Protein AF-A0A0F9VSQ7-F1 (afdb_monomer_lite)

pLDDT: mean 87.72, std 18.22, range [29.62, 98.69]

Secondary structure (DSSP, 8-state):
------------S-HHHHHTT---S-----PPPS-SS-TTTT-HHHHHHHHHTT----HHHHHHHHHHTSHHHHHHHHHHHHS------B-TTS-B-TT-

Radius of gyration: 23.51 Å; chains: 1; bounding box: 54×52×50 Å

Organism: NCBI:txid412755

Sequence (100 aa):
MLAISTVIIMTQPYPLADKLLASTHRVENQPPPLENYNSYTADRVLQEGVKREGITDDTSLKTFGFWAGSAKAIALGFDANRYPPQLVTHDQQGHRIDLR

InterPro domains:
  IPR041504 Adaptive response protein AidB, N-terminal [PF18158] (29-98)

Foldseek 3Di:
DDDPPDQPQPDPPCVVCVVVVNDDDDDGDDDDDQAQDQQQVVDPVNVVVCVVVPDPDCPVSRVVSRVCRHPVVVVVVVVCVVDDDDDDQADPVRDGPPPD

Structure (mmCIF, N/CA/C/O backbone):
data_AF-A0A0F9VSQ7-F1
#
_entry.id   AF-A0A0F9VSQ7-F1
#
loop_
_atom_site.group_PDB
_atom_site.id
_atom_site.type_symbol
_atom_site.label_atom_id
_atom_site.label_alt_id
_atom_site.label_comp_id
_atom_site.label_asym_id
_atom_site.label_entity_id
_atom_site.label_seq_id
_atom_site.pdbx_PDB_ins_code
_atom_site.Cartn_x
_atom_site.Cartn_y
_atom_site.Cartn_z
_atom_site.occupancy
_atom_site.B_iso_or_equiv
_atom_site.auth_seq_id
_atom_site.auth_comp_id
_atom_site.auth_asym_id
_atom_site.auth_atom_id
_atom_site.pdbx_PDB_model_num
ATOM 1 N N . MET A 1 1 ? 19.636 24.062 20.888 1.00 33.50 1 MET A N 1
ATOM 2 C CA . MET A 1 1 ? 19.941 24.252 19.454 1.00 33.50 1 MET A CA 1
ATOM 3 C C . MET A 1 1 ? 20.416 22.901 18.930 1.00 33.50 1 MET A C 1
ATOM 5 O O . MET A 1 1 ? 21.597 22.602 19.001 1.00 33.50 1 MET A O 1
ATOM 9 N N . LEU A 1 2 ? 19.471 22.007 18.621 1.00 29.62 2 LEU A N 1
ATOM 10 C CA . LEU A 1 2 ? 19.755 20.606 18.290 1.00 29.62 2 LEU A CA 1
ATOM 11 C C . LEU A 1 2 ? 19.971 20.473 16.780 1.00 29.62 2 LEU A C 1
ATOM 13 O O . LEU A 1 2 ? 19.236 21.059 15.991 1.00 29.62 2 LEU A O 1
ATOM 17 N N . ALA A 1 3 ? 21.034 19.756 16.426 1.00 33.22 3 ALA A N 1
ATOM 18 C CA . ALA A 1 3 ? 21.579 19.621 15.087 1.00 33.22 3 ALA A CA 1
ATOM 19 C C . ALA A 1 3 ? 20.552 19.075 14.084 1.00 33.22 3 ALA A C 1
ATOM 21 O O . ALA A 1 3 ? 20.037 17.971 14.235 1.00 33.22 3 ALA A O 1
ATOM 22 N N . ILE A 1 4 ? 20.326 19.834 13.014 1.00 37.47 4 ILE A N 1
ATOM 23 C CA . ILE A 1 4 ? 19.516 19.457 11.851 1.00 37.47 4 ILE A CA 1
ATOM 24 C C . ILE A 1 4 ? 20.379 18.602 10.897 1.00 37.47 4 ILE A C 1
ATOM 26 O O . ILE A 1 4 ? 20.512 18.905 9.718 1.00 37.47 4 ILE A O 1
ATOM 30 N N . SER A 1 5 ? 21.039 17.561 11.417 1.00 37.16 5 SER A N 1
ATOM 31 C CA . SER A 1 5 ? 21.907 16.665 10.635 1.00 37.16 5 SER A CA 1
ATOM 32 C C . SER A 1 5 ? 21.245 15.311 10.437 1.00 37.16 5 SER A C 1
ATOM 34 O O . SER A 1 5 ? 21.684 14.297 10.971 1.00 37.16 5 SER A O 1
ATOM 36 N N . THR A 1 6 ? 20.171 15.274 9.656 1.00 42.69 6 THR A N 1
ATOM 37 C CA . THR A 1 6 ? 19.759 14.043 8.970 1.00 42.69 6 THR A CA 1
ATOM 38 C C . THR A 1 6 ? 19.106 14.415 7.644 1.00 42.69 6 THR A C 1
ATOM 40 O O . THR A 1 6 ? 17.938 14.141 7.395 1.00 42.69 6 THR A O 1
ATOM 43 N N . VAL A 1 7 ? 19.873 15.058 6.760 1.00 46.50 7 VAL A N 1
ATOM 44 C CA . VAL A 1 7 ? 19.641 14.842 5.330 1.00 46.50 7 VAL A CA 1
ATOM 45 C C . VAL A 1 7 ? 20.063 13.397 5.108 1.00 46.50 7 VAL A C 1
ATOM 47 O O . VAL A 1 7 ? 21.250 13.083 5.164 1.00 46.50 7 VAL A O 1
ATOM 50 N N . ILE A 1 8 ? 19.090 12.497 4.986 1.00 47.16 8 ILE A N 1
ATOM 51 C CA . ILE A 1 8 ? 19.323 11.121 4.557 1.00 47.16 8 ILE A CA 1
ATOM 52 C C . ILE A 1 8 ? 19.962 11.234 3.171 1.00 47.16 8 ILE A C 1
ATOM 54 O O . ILE A 1 8 ? 19.281 11.464 2.176 1.00 47.16 8 ILE A O 1
ATOM 58 N N . ILE A 1 9 ? 21.291 11.158 3.115 1.00 46.34 9 ILE A N 1
ATOM 59 C CA . ILE A 1 9 ? 22.037 11.007 1.872 1.00 46.34 9 ILE A CA 1
ATOM 60 C C . ILE A 1 9 ? 21.695 9.595 1.392 1.00 46.34 9 ILE A C 1
ATOM 62 O O . ILE A 1 9 ? 22.377 8.634 1.739 1.00 46.34 9 ILE A O 1
ATOM 66 N N . MET A 1 10 ? 20.590 9.446 0.653 1.00 45.75 10 MET A N 1
ATOM 67 C CA . MET A 1 10 ? 20.383 8.268 -0.181 1.00 45.75 10 MET A CA 1
ATOM 68 C C . MET A 1 10 ? 21.587 8.215 -1.120 1.00 45.75 10 MET A C 1
ATOM 70 O O . MET A 1 10 ? 21.794 9.090 -1.958 1.00 45.75 10 MET A O 1
ATOM 74 N N . THR A 1 11 ? 22.448 7.238 -0.869 1.00 50.69 11 THR A N 1
ATOM 75 C CA . THR A 1 11 ? 23.682 6.957 -1.597 1.00 50.69 11 THR A CA 1
ATOM 76 C C . THR A 1 11 ? 23.454 7.052 -3.100 1.00 50.69 11 THR A C 1
ATOM 78 O O . THR A 1 11 ? 22.535 6.417 -3.615 1.00 50.69 11 THR A O 1
ATOM 81 N N . GLN A 1 12 ? 24.284 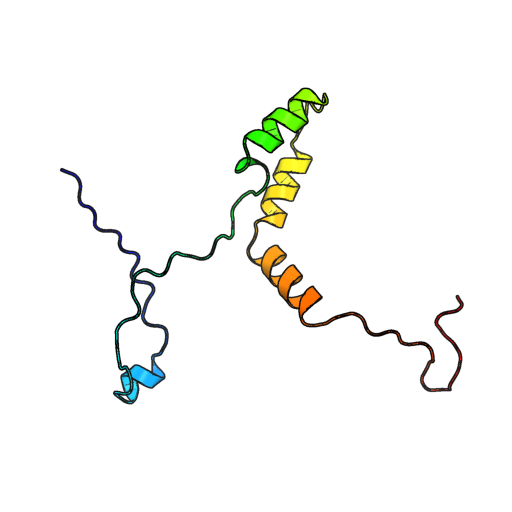7.846 -3.786 1.00 57.00 12 GLN A N 1
ATOM 82 C CA . GLN A 1 12 ? 24.295 7.988 -5.246 1.00 57.00 12 GLN A CA 1
ATOM 83 C C . GLN A 1 12 ? 24.245 6.586 -5.895 1.00 57.00 12 GLN A C 1
ATOM 85 O O . GLN A 1 12 ? 25.196 5.821 -5.731 1.00 57.00 12 GLN A O 1
ATOM 90 N N . PRO A 1 13 ? 23.154 6.194 -6.582 1.00 64.44 13 PRO A N 1
ATOM 91 C CA . PRO A 1 13 ? 22.915 4.792 -6.931 1.00 64.44 13 PRO A CA 1
ATOM 92 C C . PRO A 1 13 ? 23.561 4.385 -8.263 1.00 64.44 13 PRO A C 1
ATOM 94 O O . PRO A 1 13 ? 23.240 3.331 -8.809 1.00 64.44 13 PRO A O 1
ATOM 97 N N . TYR A 1 14 ? 24.466 5.202 -8.810 1.00 73.25 14 TYR A N 1
ATOM 98 C CA . TYR A 1 14 ? 24.998 5.027 -10.162 1.00 73.25 14 TYR A CA 1
ATOM 99 C C . TYR A 1 14 ? 26.518 4.791 -10.156 1.00 73.25 14 TYR A C 1
ATOM 101 O O . TYR A 1 14 ? 27.267 5.581 -10.733 1.00 73.25 14 TYR A O 1
ATOM 109 N N . PRO A 1 15 ? 27.001 3.671 -9.580 1.00 76.12 15 PRO A N 1
ATOM 110 C CA . PRO A 1 15 ? 28.435 3.388 -9.466 1.00 76.12 15 PRO A CA 1
ATOM 111 C C . PRO A 1 15 ? 29.132 3.302 -10.831 1.00 76.12 15 PRO A C 1
ATOM 113 O O . PRO A 1 15 ? 30.325 3.579 -10.947 1.00 76.12 15 PRO A O 1
ATOM 116 N N . LEU A 1 16 ? 28.391 2.941 -11.885 1.00 83.44 16 LEU A N 1
ATOM 117 C CA . LEU A 1 16 ? 28.909 2.932 -13.250 1.00 83.44 16 LEU A CA 1
ATOM 118 C C . LEU A 1 16 ? 29.131 4.350 -13.796 1.00 83.44 16 LEU A C 1
ATOM 120 O O . LEU A 1 16 ? 30.141 4.587 -14.451 1.00 83.44 16 LEU A O 1
ATOM 124 N N . ALA A 1 17 ? 28.222 5.287 -13.514 1.00 84.44 17 ALA A N 1
ATOM 125 C CA . ALA A 1 17 ? 28.361 6.673 -13.953 1.00 84.44 17 ALA A CA 1
ATOM 126 C C . ALA A 1 17 ? 29.548 7.350 -13.256 1.00 84.44 17 ALA A C 1
ATOM 128 O O . ALA A 1 17 ? 30.334 8.026 -13.914 1.00 84.44 17 ALA A O 1
ATOM 129 N N . ASP A 1 18 ? 29.737 7.090 -11.961 1.00 83.94 18 ASP A N 1
ATOM 130 C CA . ASP A 1 18 ? 30.877 7.610 -11.202 1.00 83.94 18 ASP A CA 1
ATOM 131 C C . ASP A 1 18 ? 32.207 7.039 -11.712 1.00 83.94 18 ASP A C 1
ATOM 133 O O . ASP A 1 18 ? 33.161 7.784 -11.938 1.00 83.94 18 ASP A O 1
ATOM 137 N N . LYS A 1 19 ? 32.261 5.725 -11.985 1.00 88.25 19 LYS A N 1
ATOM 138 C CA . LYS A 1 19 ? 33.453 5.070 -12.553 1.00 88.25 19 LYS A CA 1
ATOM 139 C C . LYS A 1 19 ? 33.850 5.644 -13.916 1.00 88.25 19 LYS A C 1
ATOM 141 O O . LYS A 1 19 ? 35.033 5.674 -14.242 1.00 88.25 19 LYS A O 1
ATOM 146 N N . LEU A 1 20 ? 32.872 6.065 -14.713 1.00 93.75 20 LEU A N 1
ATOM 147 C CA . LEU A 1 20 ? 33.081 6.613 -16.053 1.00 93.75 20 LEU A CA 1
ATOM 148 C C . LEU A 1 20 ? 33.194 8.146 -16.073 1.00 93.75 20 LEU A C 1
ATOM 150 O O . LEU A 1 20 ? 33.257 8.716 -17.158 1.00 93.75 20 LEU A O 1
ATOM 154 N N . LEU A 1 21 ? 33.210 8.812 -14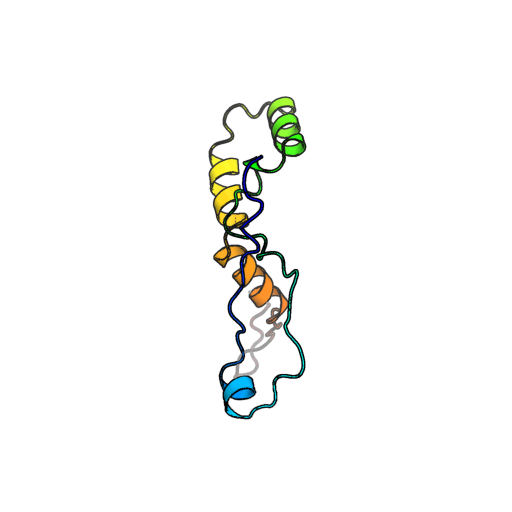.908 1.00 88.62 21 LEU A N 1
ATOM 155 C CA . LEU A 1 21 ? 33.179 10.279 -14.789 1.00 88.62 21 LEU A CA 1
ATOM 156 C C . LEU A 1 21 ? 31.993 10.922 -15.540 1.00 88.62 21 LEU A C 1
ATOM 158 O O . LEU A 1 21 ? 32.077 12.051 -16.014 1.00 88.62 21 LEU A O 1
ATOM 162 N N . ALA A 1 22 ? 30.882 10.192 -15.649 1.00 90.81 22 ALA A N 1
ATOM 163 C CA . ALA A 1 22 ? 29.673 10.593 -16.366 1.00 90.81 22 ALA A CA 1
ATOM 164 C C . ALA A 1 22 ? 28.590 11.194 -15.447 1.00 90.81 22 ALA A C 1
ATOM 166 O O . ALA A 1 22 ? 27.500 11.529 -15.909 1.00 90.81 22 ALA A O 1
ATOM 167 N N . SER A 1 23 ? 28.862 11.322 -14.145 1.00 89.75 23 SER A N 1
ATOM 168 C CA . SER A 1 23 ? 27.955 11.968 -13.192 1.00 89.75 23 SER A CA 1
ATOM 169 C C . SER A 1 23 ? 27.928 13.485 -13.420 1.00 89.75 23 SER A C 1
ATOM 171 O O . SER A 1 23 ? 28.961 14.146 -13.336 1.00 89.75 23 SER A O 1
ATOM 173 N N . THR A 1 24 ? 26.757 14.045 -13.744 1.00 88.62 24 THR A N 1
ATOM 174 C CA . THR A 1 24 ? 26.615 15.468 -14.121 1.00 88.62 24 THR A CA 1
ATOM 175 C C . THR A 1 24 ? 26.201 16.373 -12.966 1.00 88.62 24 THR A C 1
ATOM 177 O O . THR A 1 24 ? 26.479 17.569 -12.989 1.00 88.62 24 THR A O 1
ATOM 180 N N . HIS A 1 25 ? 25.519 15.826 -11.964 1.00 87.00 25 HIS A N 1
ATOM 181 C CA . HIS A 1 25 ? 25.037 16.555 -10.796 1.00 87.00 25 HIS A CA 1
ATOM 182 C C . HIS A 1 25 ? 24.761 15.580 -9.652 1.00 87.00 25 HIS A C 1
ATOM 184 O O . HIS A 1 25 ? 24.632 14.374 -9.857 1.00 87.00 25 HIS A O 1
ATOM 190 N N . ARG A 1 26 ? 24.627 16.115 -8.438 1.00 84.00 26 ARG A N 1
ATOM 191 C CA . ARG A 1 26 ? 24.131 15.350 -7.295 1.00 84.00 26 ARG A CA 1
ATOM 192 C C . ARG A 1 26 ? 22.615 15.431 -7.256 1.00 84.00 26 ARG A C 1
ATOM 194 O O . ARG A 1 26 ? 22.052 16.522 -7.272 1.00 84.00 26 ARG A O 1
ATOM 201 N N . VAL A 1 27 ? 21.963 14.278 -7.180 1.00 85.50 27 VAL A N 1
ATOM 202 C CA . VAL A 1 27 ? 20.532 14.211 -6.870 1.00 85.50 27 VAL A CA 1
ATOM 203 C C . VAL A 1 27 ? 20.348 14.411 -5.367 1.00 85.50 27 VAL A C 1
ATOM 205 O O . VAL A 1 27 ? 20.853 13.625 -4.566 1.00 85.50 27 VAL A O 1
ATOM 208 N N . GLU A 1 28 ? 19.631 15.465 -4.995 1.00 87.88 28 GLU A N 1
ATOM 209 C CA . GLU A 1 28 ? 19.363 15.859 -3.610 1.00 87.88 28 GLU A CA 1
ATOM 210 C C . GLU A 1 28 ? 17.847 15.999 -3.384 1.00 87.88 28 GLU A C 1
ATOM 212 O O . GLU A 1 28 ? 17.057 15.943 -4.331 1.00 87.88 28 GLU A O 1
ATOM 217 N N . ASN A 1 29 ? 17.429 16.157 -2.123 1.00 90.88 29 ASN A N 1
ATOM 218 C CA . ASN A 1 29 ? 16.025 16.354 -1.737 1.00 90.88 29 ASN A CA 1
ATOM 219 C C . ASN A 1 29 ? 15.064 15.251 -2.241 1.00 90.88 29 ASN A C 1
ATOM 221 O O . ASN A 1 29 ? 13.949 15.532 -2.677 1.00 90.88 29 ASN A O 1
ATOM 225 N N . GLN A 1 30 ? 15.503 13.990 -2.204 1.00 89.38 30 GLN A N 1
ATOM 226 C CA . GLN A 1 30 ? 14.644 12.845 -2.509 1.00 89.38 30 GLN A CA 1
ATOM 227 C C . GLN A 1 30 ? 14.002 12.333 -1.217 1.00 89.38 30 GLN A C 1
ATOM 229 O O . GLN A 1 30 ? 14.726 11.832 -0.351 1.00 89.38 30 GLN A O 1
ATOM 234 N N . PRO A 1 31 ? 12.675 12.461 -1.042 1.00 92.19 31 PRO A N 1
ATOM 235 C CA . PRO A 1 31 ? 12.008 11.831 0.083 1.00 92.19 31 PRO A CA 1
ATOM 236 C C . PRO A 1 31 ? 12.073 10.303 -0.063 1.00 92.19 31 PRO A C 1
ATOM 238 O O . PRO A 1 31 ? 12.058 9.789 -1.187 1.00 92.19 31 PRO A O 1
ATOM 241 N N . PRO A 1 32 ? 12.124 9.561 1.054 1.00 90.94 32 PRO A N 1
ATOM 242 C CA . PRO A 1 32 ? 12.014 8.115 0.995 1.00 90.94 32 PRO A CA 1
ATOM 243 C C . PRO A 1 32 ? 10.631 7.706 0.455 1.00 90.94 32 PRO A C 1
ATOM 245 O O . PRO A 1 32 ? 9.659 8.454 0.619 1.00 90.94 32 PRO A O 1
ATOM 248 N N . PRO A 1 33 ? 10.512 6.516 -0.156 1.00 91.75 33 PRO A N 1
ATOM 249 C CA . PRO A 1 33 ? 9.220 5.970 -0.550 1.00 91.75 33 PRO A CA 1
ATOM 250 C C . PRO A 1 33 ? 8.263 5.855 0.645 1.00 91.75 33 PRO A C 1
ATOM 252 O O . PRO A 1 33 ? 8.674 5.526 1.759 1.00 91.75 33 PRO A O 1
ATOM 255 N N . LEU A 1 34 ? 6.973 6.105 0.408 1.00 96.31 34 LEU A N 1
ATOM 256 C CA . LEU A 1 34 ? 5.928 5.916 1.414 1.00 96.31 34 LEU A CA 1
ATOM 257 C C . LEU A 1 34 ? 5.504 4.442 1.447 1.00 96.31 34 LEU A C 1
ATOM 259 O O . LEU A 1 34 ? 4.569 4.031 0.765 1.00 96.31 34 LEU A O 1
ATOM 263 N N . GLU A 1 35 ? 6.213 3.650 2.240 1.00 97.69 35 GLU A N 1
ATOM 264 C CA . GLU A 1 35 ? 5.989 2.213 2.394 1.00 97.69 35 GLU A CA 1
ATOM 265 C C . GLU A 1 35 ? 6.310 1.748 3.819 1.00 97.69 35 GLU A C 1
ATOM 267 O O . GLU A 1 35 ? 6.913 2.470 4.612 1.00 97.69 35 GLU A O 1
ATOM 272 N N . ASN A 1 36 ? 5.905 0.520 4.144 1.00 97.62 36 ASN A N 1
ATOM 273 C CA . ASN A 1 36 ? 6.106 -0.120 5.447 1.00 97.62 36 ASN A CA 1
ATOM 274 C C . ASN A 1 36 ? 5.473 0.664 6.610 1.00 97.62 36 ASN A C 1
ATOM 276 O O . ASN A 1 36 ? 5.991 0.694 7.726 1.00 97.62 36 ASN A O 1
ATOM 280 N N . TYR A 1 37 ? 4.316 1.267 6.338 1.00 98.00 37 TYR A N 1
ATOM 281 C CA . TYR A 1 37 ? 3.466 1.930 7.321 1.00 98.00 37 TYR A CA 1
ATOM 282 C C . TYR A 1 37 ? 2.110 1.224 7.407 1.00 98.00 37 TYR A C 1
ATOM 284 O O . TYR A 1 37 ? 1.763 0.406 6.558 1.00 98.00 37 TYR A O 1
ATOM 292 N N . ASN A 1 38 ? 1.326 1.528 8.438 1.00 98.62 38 ASN A N 1
ATOM 293 C CA . ASN A 1 38 ? -0.035 1.018 8.548 1.00 98.62 38 ASN A CA 1
ATOM 294 C C . ASN A 1 38 ? -1.019 2.060 8.007 1.00 98.62 38 ASN A C 1
ATOM 296 O O . ASN A 1 38 ? -1.224 3.107 8.627 1.00 98.62 38 ASN A O 1
ATOM 300 N N . SER A 1 39 ? -1.619 1.767 6.852 1.00 98.12 39 SER A N 1
ATOM 301 C CA . SER A 1 39 ? -2.512 2.694 6.149 1.00 98.12 39 SER A CA 1
ATOM 302 C C . SER A 1 39 ? -3.799 2.999 6.913 1.00 98.12 39 SER A C 1
ATOM 304 O O . SER A 1 39 ? -4.338 4.091 6.767 1.00 98.12 39 SER A O 1
ATOM 306 N N . TYR A 1 40 ? -4.253 2.087 7.776 1.00 98.56 40 TYR A N 1
ATOM 307 C CA . TYR A 1 40 ? -5.421 2.304 8.623 1.00 98.56 40 TYR A CA 1
ATOM 308 C C . TYR A 1 40 ? -5.090 3.207 9.817 1.00 98.56 40 TYR A C 1
ATOM 310 O O . TYR A 1 40 ? -5.758 4.214 10.041 1.00 98.56 40 TYR A O 1
ATOM 318 N N . THR A 1 41 ? -4.029 2.905 10.573 1.00 98.19 41 THR A N 1
ATOM 319 C CA . THR A 1 41 ? -3.708 3.690 11.782 1.00 98.19 41 THR A CA 1
ATOM 320 C C . THR A 1 41 ? -3.144 5.076 11.472 1.00 98.19 41 THR A C 1
ATOM 322 O O . THR A 1 41 ? -3.170 5.948 12.339 1.00 98.19 41 THR A O 1
ATOM 325 N N . ALA A 1 42 ? -2.624 5.285 10.259 1.00 98.25 42 ALA A N 1
ATOM 326 C CA . ALA A 1 42 ? -2.175 6.592 9.783 1.00 98.25 42 ALA A CA 1
ATOM 327 C C . ALA A 1 42 ? -3.337 7.547 9.446 1.00 98.25 42 ALA A C 1
ATOM 329 O O . ALA A 1 42 ? -3.127 8.759 9.412 1.00 98.25 42 ALA A O 1
ATOM 330 N N . ASP A 1 43 ? -4.553 7.035 9.237 1.00 98.38 43 ASP A N 1
ATOM 331 C CA . ASP A 1 43 ? -5.727 7.847 8.922 1.00 98.38 43 ASP A CA 1
ATOM 332 C C . ASP A 1 43 ? -6.641 7.985 10.148 1.00 98.38 43 ASP A C 1
ATOM 334 O O . ASP A 1 43 ? -7.382 7.076 10.534 1.00 98.38 43 ASP A O 1
ATOM 338 N N . ARG A 1 44 ? -6.577 9.153 10.794 1.00 97.75 44 ARG A N 1
ATOM 339 C CA . ARG A 1 44 ? -7.417 9.467 11.958 1.00 97.75 44 ARG A CA 1
ATOM 340 C C . ARG A 1 44 ? -8.895 9.590 11.587 1.00 97.75 44 ARG A C 1
ATOM 342 O O . ARG A 1 44 ? -9.743 9.167 12.368 1.00 97.75 44 ARG A O 1
ATOM 349 N N . VAL A 1 45 ? -9.202 10.156 10.421 1.00 98.31 45 VAL A N 1
ATOM 350 C CA . VAL A 1 45 ? -10.587 10.392 9.987 1.00 98.31 45 VAL A CA 1
ATOM 351 C C . VAL A 1 45 ? -11.272 9.058 9.707 1.00 98.31 45 VAL A C 1
ATOM 353 O O . VAL A 1 45 ? -12.407 8.847 10.136 1.00 98.31 45 VAL A O 1
ATOM 356 N N . LEU A 1 46 ? -10.562 8.122 9.075 1.00 97.69 46 LEU A N 1
ATOM 357 C CA . LEU A 1 46 ? -11.039 6.757 8.874 1.00 97.69 46 LEU A CA 1
ATOM 358 C C . LEU A 1 46 ? -11.315 6.046 10.207 1.00 97.69 46 LEU A C 1
ATOM 360 O O . LEU A 1 46 ? -12.387 5.469 10.377 1.00 97.69 46 LEU A O 1
ATOM 364 N N . GLN A 1 47 ? -10.391 6.121 11.171 1.00 97.56 47 GLN A N 1
ATOM 365 C CA . GLN A 1 47 ? -10.567 5.510 12.498 1.00 97.56 47 GLN A CA 1
ATOM 366 C C . GLN A 1 47 ? -11.765 6.091 13.265 1.00 97.56 47 GLN A C 1
ATOM 368 O O . GLN A 1 47 ? -12.510 5.353 13.911 1.00 97.56 47 GLN A O 1
ATOM 373 N N . GLU A 1 48 ? -11.963 7.410 13.210 1.00 97.25 48 GLU A N 1
ATOM 374 C CA . GLU A 1 48 ? -13.127 8.075 13.807 1.00 97.25 48 GLU A CA 1
ATOM 375 C C . GLU A 1 48 ? -14.433 7.622 13.132 1.00 97.25 48 GLU A C 1
ATOM 377 O O . GLU A 1 48 ? -15.410 7.324 13.823 1.00 97.25 48 GLU A O 1
ATOM 382 N N . GLY A 1 49 ? -14.435 7.489 11.800 1.00 97.94 49 GLY A N 1
ATOM 383 C CA . GLY A 1 49 ? -15.563 6.958 11.034 1.00 97.94 49 GLY A CA 1
ATOM 384 C C . GLY A 1 49 ? -15.920 5.523 11.422 1.00 97.94 49 GLY A C 1
ATOM 385 O O . GLY A 1 49 ? -17.070 5.248 11.744 1.00 97.94 49 GLY A O 1
ATOM 386 N N . VAL A 1 50 ? -14.934 4.626 11.483 1.00 97.38 50 VAL A N 1
ATOM 387 C CA . VAL A 1 50 ? -15.121 3.217 11.880 1.00 97.38 50 VAL A CA 1
ATOM 388 C C . VAL A 1 50 ? -15.763 3.096 13.265 1.00 97.38 50 VAL A C 1
ATOM 390 O O . VAL A 1 50 ? -16.717 2.337 13.439 1.00 97.38 50 VAL A O 1
ATOM 393 N N . LYS A 1 51 ? -15.296 3.890 14.236 1.00 96.12 51 LYS A N 1
ATOM 394 C CA . LYS A 1 51 ? -15.879 3.922 15.587 1.00 96.12 51 LYS A CA 1
ATOM 395 C C . LYS A 1 51 ? -17.313 4.444 15.586 1.00 96.12 51 LYS A C 1
ATOM 397 O O . LYS A 1 51 ? -18.152 3.910 16.307 1.00 96.12 51 LYS A O 1
ATOM 402 N N . ARG A 1 52 ? -17.601 5.481 14.791 1.00 97.06 52 ARG A N 1
ATOM 403 C CA . ARG A 1 52 ? -18.948 6.061 14.676 1.00 97.06 52 ARG A CA 1
ATOM 404 C C . ARG A 1 52 ? -19.959 5.050 14.134 1.00 97.06 52 ARG A C 1
ATOM 406 O O . ARG A 1 52 ? -21.076 5.009 14.634 1.00 97.06 52 ARG A O 1
ATOM 413 N N . GLU A 1 53 ? -19.561 4.226 13.166 1.00 96.62 53 GLU A N 1
ATOM 414 C CA . GLU A 1 53 ? -20.422 3.188 12.577 1.00 96.62 53 GLU A CA 1
ATOM 415 C C . GLU A 1 53 ? -20.559 1.927 13.460 1.00 96.62 53 GLU A C 1
ATOM 417 O O . GLU A 1 53 ? -21.159 0.935 13.052 1.00 96.62 53 GLU A O 1
ATOM 422 N N . GLY A 1 54 ? -20.029 1.949 14.689 1.00 92.88 54 GLY A N 1
ATOM 423 C CA . GLY A 1 54 ? -20.273 0.912 15.694 1.00 92.88 54 GLY A CA 1
ATOM 424 C C . GLY A 1 54 ? -19.295 -0.262 15.678 1.00 92.88 54 GLY A C 1
ATOM 425 O O . GLY A 1 54 ? -19.518 -1.238 16.395 1.00 92.88 54 GLY A O 1
ATOM 426 N N . ILE A 1 55 ? -18.196 -0.186 14.919 1.00 91.88 55 ILE A N 1
ATOM 427 C CA . ILE A 1 55 ? -17.117 -1.175 15.023 1.00 91.88 55 ILE A CA 1
ATOM 428 C C . ILE A 1 55 ? -16.302 -0.881 16.286 1.00 91.88 55 ILE A C 1
ATOM 430 O O . ILE A 1 55 ? -15.666 0.166 16.413 1.00 91.88 55 ILE A O 1
ATOM 434 N N . THR A 1 56 ? -16.327 -1.821 17.230 1.00 86.50 56 THR A N 1
ATOM 435 C CA . THR A 1 56 ? -15.634 -1.715 18.524 1.00 86.50 56 THR A CA 1
ATOM 436 C C . THR A 1 56 ? -14.268 -2.398 18.533 1.00 86.50 56 THR A C 1
ATOM 438 O O . THR A 1 56 ? -13.383 -1.959 19.265 1.00 86.50 56 THR A O 1
ATOM 441 N N . ASP A 1 57 ? -14.079 -3.428 17.705 1.00 95.62 57 ASP A N 1
ATOM 442 C CA . ASP A 1 57 ? -12.801 -4.109 17.493 1.00 95.62 57 ASP A CA 1
ATOM 443 C C . ASP A 1 57 ? -12.311 -3.888 16.056 1.00 95.62 57 ASP A C 1
ATOM 445 O O . ASP A 1 57 ? -12.882 -4.402 15.094 1.00 95.62 57 ASP A O 1
ATOM 449 N N . ASP A 1 58 ? -11.239 -3.110 15.914 1.00 96.19 58 ASP A N 1
ATOM 450 C CA . ASP A 1 58 ? -10.605 -2.771 14.640 1.00 96.19 58 ASP A CA 1
ATOM 451 C C . ASP A 1 58 ? -9.302 -3.549 14.389 1.00 96.19 58 ASP A C 1
ATOM 453 O O . ASP A 1 58 ? -8.492 -3.168 13.538 1.00 96.19 58 ASP A O 1
ATOM 457 N N . THR A 1 59 ? -9.078 -4.653 15.110 1.00 97.88 59 THR A N 1
ATOM 458 C CA . THR A 1 59 ? -7.861 -5.469 14.983 1.00 97.88 59 THR A CA 1
ATOM 459 C C . THR A 1 59 ? -7.645 -5.951 13.548 1.00 97.88 59 THR A C 1
ATOM 461 O O . THR A 1 59 ? -6.536 -5.845 13.024 1.00 97.88 59 THR A O 1
ATOM 464 N N . SER A 1 60 ? -8.702 -6.401 12.865 1.00 97.94 60 SER A N 1
ATOM 465 C CA . SER A 1 60 ? -8.623 -6.835 11.463 1.00 97.94 60 SER A CA 1
ATOM 466 C C . SER A 1 60 ? -8.228 -5.695 10.518 1.00 97.94 60 SER A C 1
ATOM 468 O O . SER A 1 60 ? -7.411 -5.899 9.620 1.00 97.94 60 SER A O 1
ATOM 470 N N . LEU A 1 61 ? -8.737 -4.481 10.756 1.00 98.06 61 LEU A N 1
ATOM 471 C CA . LEU A 1 61 ? -8.398 -3.285 9.983 1.00 98.06 61 LEU A CA 1
ATOM 472 C C . LEU A 1 61 ? -6.948 -2.866 10.209 1.00 98.06 61 LEU A C 1
ATOM 474 O O . LEU A 1 61 ? -6.258 -2.513 9.257 1.00 98.06 61 LEU A O 1
ATOM 478 N N . LYS A 1 62 ? -6.444 -2.976 11.442 1.00 98.38 62 LYS A N 1
ATOM 479 C CA . LYS A 1 62 ? -5.025 -2.752 11.749 1.00 98.38 62 LYS A CA 1
ATOM 480 C C . LYS A 1 62 ? -4.137 -3.777 11.055 1.00 98.38 62 LYS A C 1
ATOM 482 O O . LYS A 1 62 ? -3.145 -3.386 10.442 1.00 98.38 62 LYS A O 1
ATOM 487 N N . THR A 1 63 ? -4.480 -5.063 11.115 1.00 98.56 63 THR A N 1
ATOM 488 C CA . THR A 1 63 ? -3.721 -6.122 10.436 1.00 98.56 63 THR A CA 1
ATOM 489 C C . THR A 1 63 ? -3.703 -5.903 8.926 1.00 98.56 63 THR A C 1
ATOM 491 O O . THR A 1 63 ? -2.636 -5.940 8.312 1.00 98.56 63 THR A O 1
ATOM 494 N N . PHE A 1 64 ? -4.861 -5.618 8.329 1.00 98.50 64 PHE A N 1
ATOM 495 C CA . PHE A 1 64 ? -4.950 -5.352 6.899 1.00 98.50 64 PHE A CA 1
ATOM 496 C C . PHE A 1 64 ? -4.224 -4.062 6.510 1.00 98.50 64 PHE A C 1
ATOM 498 O O . PHE A 1 64 ? -3.473 -4.068 5.543 1.00 98.50 64 PHE A O 1
ATOM 505 N N . GLY A 1 65 ? -4.370 -2.985 7.282 1.00 98.56 65 GLY A N 1
ATOM 506 C CA . GLY A 1 65 ? -3.697 -1.710 7.035 1.00 98.56 65 GLY A CA 1
ATOM 507 C C . GLY A 1 65 ? -2.172 -1.820 7.075 1.00 98.56 65 GLY A C 1
ATOM 508 O O . GLY A 1 65 ? -1.489 -1.188 6.270 1.00 98.56 65 GLY A O 1
ATOM 509 N N . PHE A 1 66 ? -1.623 -2.666 7.954 1.00 98.56 66 PHE A N 1
ATOM 510 C CA . PHE A 1 66 ? -0.191 -2.980 7.967 1.00 98.56 66 PHE A CA 1
ATOM 511 C C . PHE A 1 66 ? 0.246 -3.711 6.693 1.00 98.56 66 PHE A C 1
ATOM 513 O O . PHE A 1 66 ? 1.251 -3.352 6.084 1.00 98.56 66 PHE A O 1
ATOM 520 N N . TRP A 1 67 ? -0.514 -4.723 6.266 1.00 98.69 67 TRP A N 1
ATOM 521 C CA . TRP A 1 67 ? -0.211 -5.435 5.026 1.00 98.69 67 TRP A CA 1
ATOM 522 C C . TRP A 1 67 ? -0.330 -4.515 3.806 1.00 98.69 67 TRP A C 1
ATOM 524 O O . TRP A 1 67 ? 0.586 -4.472 2.988 1.00 98.69 67 TRP A O 1
ATOM 534 N N . ALA A 1 68 ? -1.411 -3.741 3.713 1.00 98.38 68 ALA A N 1
ATOM 535 C CA . ALA A 1 68 ? -1.709 -2.860 2.591 1.00 98.38 68 ALA A CA 1
ATOM 536 C C . ALA A 1 68 ? -0.665 -1.747 2.414 1.00 98.38 68 ALA A C 1
ATOM 538 O O . ALA A 1 68 ? -0.339 -1.401 1.284 1.00 98.38 68 ALA A O 1
ATOM 539 N N . GLY A 1 69 ? -0.114 -1.212 3.509 1.00 98.06 69 GLY A N 1
ATOM 540 C CA . GLY A 1 69 ? 0.963 -0.220 3.453 1.00 98.06 69 GLY A CA 1
ATOM 541 C C . GLY A 1 69 ? 2.372 -0.810 3.325 1.00 98.06 69 GLY A C 1
ATOM 542 O O . GLY A 1 69 ? 3.342 -0.054 3.285 1.00 98.06 69 GLY A O 1
ATOM 543 N N . SER A 1 70 ? 2.527 -2.138 3.263 1.00 98.56 70 SER A N 1
ATOM 544 C CA . SER A 1 70 ? 3.835 -2.780 3.081 1.00 98.56 70 SER A CA 1
ATOM 545 C C . SER A 1 70 ? 4.383 -2.582 1.665 1.00 98.56 70 SER A C 1
ATOM 547 O O . SER A 1 70 ? 3.629 -2.588 0.689 1.00 98.56 70 SER A O 1
ATOM 549 N N . ALA A 1 71 ? 5.713 -2.520 1.533 1.00 98.25 71 ALA A N 1
ATOM 550 C CA . ALA A 1 71 ? 6.380 -2.471 0.226 1.00 98.25 71 ALA A CA 1
ATOM 551 C C . ALA A 1 71 ? 5.944 -3.629 -0.697 1.00 98.25 71 ALA A C 1
ATOM 553 O O . ALA A 1 71 ? 5.779 -3.462 -1.904 1.00 98.25 71 ALA A O 1
ATOM 554 N N . LYS A 1 72 ? 5.682 -4.809 -0.114 1.00 98.44 72 LYS A N 1
ATOM 555 C CA . LYS A 1 72 ? 5.213 -5.994 -0.844 1.00 98.44 72 LYS A CA 1
ATOM 556 C C . LYS A 1 72 ? 3.832 -5.786 -1.467 1.00 98.44 72 LYS A C 1
ATOM 558 O O . LYS A 1 72 ? 3.651 -6.118 -2.634 1.00 98.44 72 LYS A O 1
ATOM 563 N N . ALA A 1 73 ? 2.857 -5.283 -0.709 1.00 98.50 73 ALA A N 1
ATOM 564 C CA . ALA A 1 73 ? 1.509 -5.061 -1.236 1.00 98.50 73 ALA A CA 1
ATOM 565 C C . ALA A 1 73 ? 1.505 -3.977 -2.323 1.00 98.50 73 ALA A C 1
ATOM 567 O O . ALA A 1 73 ? 0.860 -4.145 -3.357 1.00 98.50 73 ALA A O 1
ATOM 568 N N . ILE A 1 74 ? 2.296 -2.919 -2.128 1.00 98.38 74 ILE A N 1
ATOM 569 C CA . ILE A 1 74 ? 2.494 -1.860 -3.121 1.00 98.38 74 ILE A CA 1
ATOM 570 C C . ILE A 1 74 ? 3.080 -2.439 -4.421 1.00 98.38 74 ILE A C 1
ATOM 572 O O . ILE A 1 74 ? 2.535 -2.197 -5.498 1.00 98.38 74 ILE A O 1
ATOM 576 N N . ALA A 1 75 ? 4.133 -3.261 -4.334 1.00 98.25 75 ALA A N 1
ATOM 577 C CA . ALA A 1 75 ? 4.739 -3.916 -5.496 1.00 98.25 75 ALA A CA 1
ATOM 578 C C . ALA A 1 75 ? 3.749 -4.826 -6.246 1.00 98.25 75 ALA A C 1
ATOM 580 O O . ALA A 1 75 ? 3.655 -4.749 -7.468 1.00 98.25 75 ALA A O 1
ATOM 581 N N . LEU A 1 76 ? 2.946 -5.616 -5.522 1.00 98.50 76 LEU A N 1
ATOM 582 C CA . LEU A 1 76 ? 1.893 -6.441 -6.128 1.00 98.50 76 LEU A CA 1
ATOM 583 C C . LEU A 1 76 ? 0.867 -5.595 -6.899 1.00 98.50 76 LEU A C 1
ATOM 585 O O . LEU A 1 76 ? 0.422 -5.999 -7.971 1.00 98.50 76 LEU A O 1
ATOM 589 N N . GLY A 1 77 ? 0.512 -4.414 -6.384 1.00 97.88 77 GLY A N 1
ATOM 590 C CA . GLY A 1 77 ? -0.362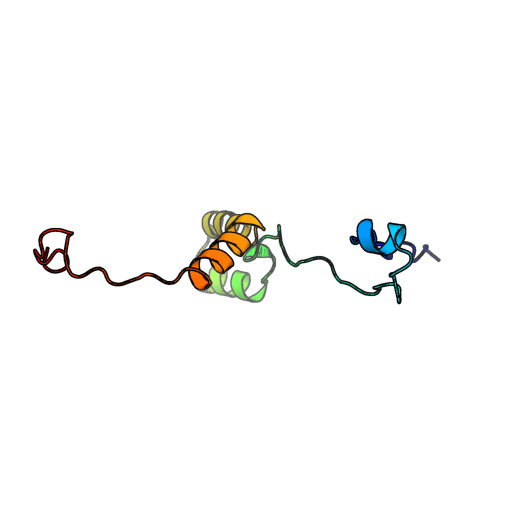 -3.472 -7.084 1.00 97.88 77 GLY A CA 1
ATOM 591 C C . GLY A 1 77 ? 0.253 -2.938 -8.382 1.00 97.88 77 GLY A C 1
ATOM 592 O O . GLY A 1 77 ? -0.443 -2.825 -9.394 1.00 97.88 77 GLY A O 1
ATOM 593 N N . PHE A 1 78 ? 1.557 -2.646 -8.388 1.00 98.25 78 PHE A N 1
ATOM 594 C CA . PHE A 1 78 ? 2.266 -2.267 -9.613 1.00 98.25 78 PHE A CA 1
ATOM 595 C C . PHE 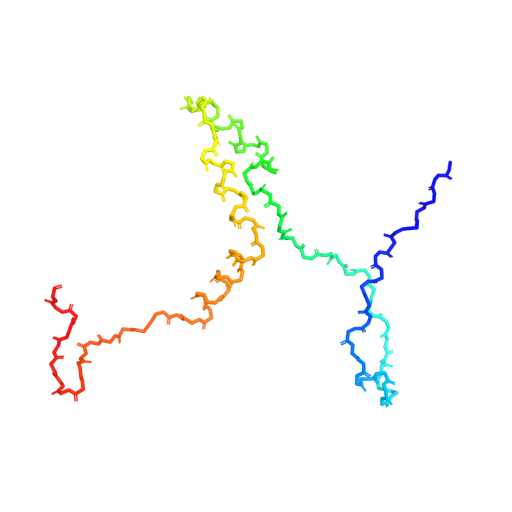A 1 78 ? 2.284 -3.404 -10.636 1.00 98.25 78 PHE A C 1
ATOM 597 O O . PHE A 1 78 ? 1.971 -3.165 -11.802 1.00 98.25 78 PHE A O 1
ATOM 604 N N . ASP A 1 79 ? 2.591 -4.628 -10.209 1.00 98.38 79 ASP A N 1
ATOM 605 C CA . ASP A 1 79 ? 2.624 -5.792 -11.097 1.00 98.38 79 ASP A CA 1
ATOM 606 C C . ASP A 1 79 ? 1.246 -6.089 -11.696 1.00 98.38 79 ASP A C 1
ATOM 608 O O . ASP A 1 79 ? 1.139 -6.288 -12.904 1.00 98.38 79 ASP A O 1
ATOM 612 N N . ALA A 1 80 ? 0.177 -6.040 -10.896 1.00 97.88 80 ALA A N 1
ATOM 613 C CA . ALA A 1 80 ? -1.184 -6.277 -11.380 1.00 97.88 80 ALA A CA 1
ATOM 614 C C . ALA A 1 80 ? -1.612 -5.269 -12.464 1.00 97.88 80 ALA A C 1
ATOM 616 O O . ALA A 1 80 ? -2.279 -5.639 -13.428 1.00 97.88 80 ALA A O 1
ATOM 617 N N . ASN A 1 81 ? -1.200 -4.002 -12.335 1.00 97.25 81 ASN A N 1
ATOM 618 C CA . ASN A 1 81 ? -1.463 -2.975 -13.347 1.00 97.25 81 ASN A CA 1
ATOM 619 C C . ASN A 1 81 ? -0.549 -3.107 -14.572 1.00 97.25 81 ASN A C 1
ATOM 621 O O . ASN A 1 81 ? -0.967 -2.823 -15.694 1.00 97.25 81 ASN A O 1
ATOM 625 N N . ARG A 1 82 ? 0.706 -3.524 -14.370 1.00 98.19 82 ARG A N 1
ATOM 626 C CA . ARG A 1 82 ? 1.687 -3.716 -15.445 1.00 98.19 82 ARG A CA 1
ATOM 627 C C . ARG A 1 82 ? 1.363 -4.930 -16.316 1.00 98.19 82 ARG A C 1
ATOM 629 O O . ARG A 1 82 ? 1.628 -4.891 -17.516 1.00 98.19 82 ARG A O 1
ATOM 636 N N . TYR A 1 83 ? 0.808 -5.983 -15.721 1.00 97.31 83 TYR A N 1
ATOM 637 C CA . TYR A 1 83 ? 0.444 -7.237 -16.377 1.00 97.31 83 TYR A CA 1
ATOM 638 C C . TYR A 1 83 ? -1.078 -7.435 -16.340 1.00 97.31 83 TYR A C 1
ATOM 640 O O . TYR A 1 83 ? -1.577 -8.241 -15.551 1.00 97.31 83 TYR A O 1
ATOM 648 N N . PRO A 1 84 ? -1.838 -6.703 -17.177 1.00 96.31 84 PRO A N 1
ATOM 649 C CA . PRO A 1 84 ? -3.288 -6.817 -17.185 1.00 96.31 84 PRO A CA 1
ATOM 650 C C . PRO A 1 84 ? -3.729 -8.231 -17.594 1.00 96.31 84 PRO A C 1
ATOM 652 O O . PRO A 1 84 ? -3.050 -8.890 -18.394 1.00 96.31 84 PRO A O 1
ATOM 655 N N . PRO A 1 85 ? -4.884 -8.702 -17.090 1.00 96.06 85 PRO A N 1
ATOM 656 C CA . PRO A 1 85 ? -5.421 -9.996 -17.475 1.00 96.06 85 PRO A CA 1
ATOM 657 C C . PRO A 1 85 ? -5.704 -10.033 -18.979 1.00 96.06 85 PRO A C 1
ATOM 659 O O . PRO A 1 85 ? -6.222 -9.079 -19.559 1.00 96.06 85 PRO A O 1
ATOM 662 N N . GLN A 1 86 ? -5.387 -11.165 -19.603 1.00 95.56 86 GLN A N 1
ATOM 663 C CA . GLN A 1 86 ? -5.717 -11.428 -21.000 1.00 95.56 86 GLN A CA 1
ATOM 664 C C . GLN A 1 86 ? -6.881 -12.409 -21.067 1.00 95.56 86 GLN A C 1
ATOM 666 O O . GLN A 1 86 ? -6.860 -13.457 -20.420 1.00 95.56 86 GLN A O 1
ATOM 671 N N . LEU A 1 87 ? -7.896 -12.074 -21.864 1.00 95.50 87 LEU A N 1
ATOM 672 C CA . LEU A 1 87 ? -8.992 -12.991 -22.137 1.00 95.50 87 LEU A CA 1
ATOM 673 C C . LEU A 1 87 ? -8.498 -14.106 -23.064 1.00 95.50 87 LEU A C 1
ATOM 675 O O . LEU A 1 87 ? -8.163 -13.857 -24.221 1.00 95.50 87 LEU A O 1
ATOM 679 N N . VAL A 1 88 ? -8.512 -15.339 -22.564 1.00 95.38 88 VAL A N 1
ATOM 680 C CA . VAL A 1 88 ? -8.232 -16.543 -23.351 1.00 95.38 88 VAL A CA 1
ATOM 681 C C . VAL A 1 88 ? -9.551 -17.270 -23.579 1.00 95.38 88 VAL A C 1
ATOM 683 O O . VAL A 1 88 ? -10.099 -17.878 -22.666 1.00 95.38 88 VAL A O 1
ATOM 686 N N . THR A 1 89 ? -10.093 -17.161 -24.793 1.00 97.19 89 THR A N 1
ATOM 687 C CA . THR A 1 89 ? -11.403 -17.741 -25.135 1.00 97.19 89 THR A CA 1
ATOM 688 C C . THR A 1 89 ? -11.324 -19.199 -25.562 1.00 97.19 89 THR A C 1
ATOM 690 O O . THR A 1 89 ? -12.294 -19.930 -25.379 1.00 97.19 89 THR A O 1
ATOM 693 N N . HIS A 1 90 ? -10.195 -19.633 -26.127 1.00 96.88 90 HIS A N 1
ATOM 694 C CA . HIS A 1 90 ? -10.026 -20.979 -26.665 1.00 96.88 90 HIS A CA 1
ATOM 695 C C . HIS A 1 90 ? -8.750 -21.641 -26.147 1.00 96.88 90 HIS A C 1
ATOM 697 O O . HIS A 1 90 ? -7.762 -20.963 -25.861 1.00 96.88 90 HIS A O 1
ATOM 703 N N . ASP A 1 91 ? -8.774 -22.969 -26.058 1.00 95.38 91 ASP A N 1
ATOM 704 C CA . ASP A 1 91 ? -7.573 -23.777 -25.858 1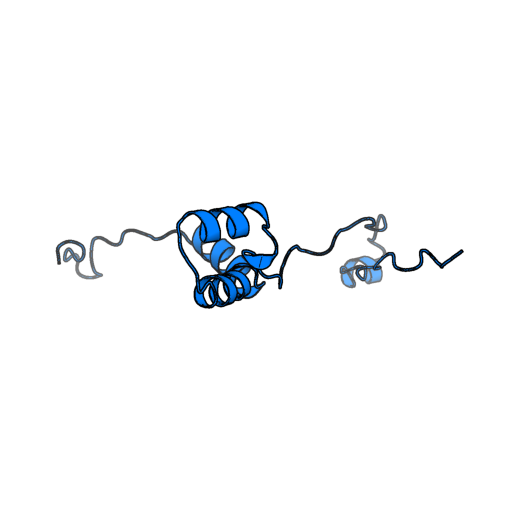.00 95.38 91 ASP A CA 1
ATOM 705 C C . ASP A 1 91 ? -6.747 -23.918 -27.156 1.00 95.38 91 ASP A C 1
ATOM 707 O O . ASP A 1 91 ? -7.083 -23.378 -28.214 1.00 95.38 91 ASP A O 1
ATOM 711 N N . GLN A 1 92 ? -5.646 -24.670 -27.080 1.00 96.31 92 GLN A N 1
ATOM 712 C CA . GLN A 1 92 ? -4.750 -24.911 -28.217 1.00 96.31 92 GLN A CA 1
ATOM 713 C C . GLN A 1 92 ? -5.378 -25.773 -29.329 1.00 96.31 92 GLN A C 1
ATOM 715 O O . GLN A 1 92 ? -4.836 -25.820 -30.432 1.00 96.31 92 GLN A O 1
ATOM 720 N N . GLN A 1 93 ? -6.490 -26.463 -29.056 1.00 96.88 93 GLN A N 1
ATOM 721 C CA . GLN A 1 93 ? -7.238 -27.279 -30.017 1.00 96.88 93 GLN A CA 1
ATOM 722 C C . GLN A 1 93 ? -8.440 -26.526 -30.615 1.00 96.88 93 GLN A C 1
ATOM 724 O O . GLN A 1 93 ? -9.101 -27.047 -31.510 1.00 96.88 9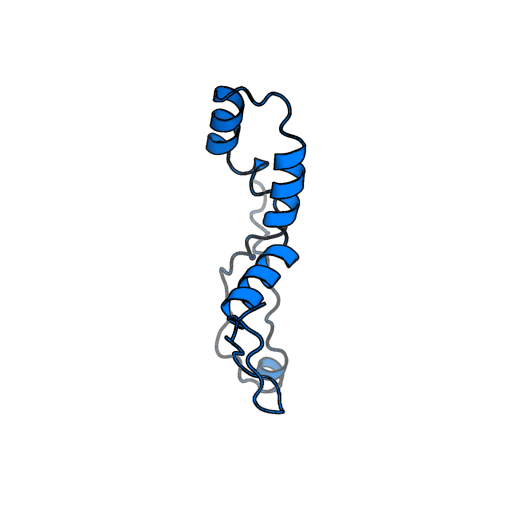3 GLN A O 1
ATOM 729 N N . GLY A 1 94 ? -8.707 -25.296 -30.165 1.00 95.94 94 GLY A N 1
ATOM 730 C CA . GLY A 1 94 ? -9.819 -24.478 -30.640 1.00 95.94 94 GLY A CA 1
ATOM 731 C C . GLY A 1 94 ? -11.144 -24.739 -29.921 1.00 95.94 94 GLY A C 1
ATOM 732 O O . GLY A 1 94 ? -12.185 -24.315 -30.420 1.00 95.94 94 GLY A O 1
ATOM 733 N N . HIS A 1 95 ? -11.154 -25.397 -28.759 1.00 95.81 95 HIS A N 1
ATOM 734 C CA . HIS A 1 95 ? -12.364 -25.495 -27.939 1.00 95.81 95 HIS A CA 1
ATOM 735 C C . HIS A 1 95 ? -12.545 -24.235 -27.089 1.00 95.81 95 HIS A C 1
ATOM 737 O O . HIS A 1 95 ? -11.585 -23.742 -26.501 1.00 95.81 95 HIS A O 1
ATOM 743 N N . ARG A 1 96 ? -13.783 -23.730 -26.983 1.00 96.69 96 ARG A N 1
ATOM 744 C CA . ARG A 1 96 ? -14.131 -22.613 -26.087 1.00 96.69 96 ARG A CA 1
ATOM 745 C C . ARG A 1 96 ? -13.958 -23.025 -24.620 1.00 96.69 96 ARG A C 1
ATOM 747 O O . ARG A 1 96 ? -14.539 -24.025 -24.203 1.00 96.69 96 ARG A O 1
ATOM 754 N N . ILE A 1 97 ? -13.207 -22.244 -23.841 1.00 95.31 97 ILE A N 1
ATOM 755 C CA . ILE A 1 97 ? -12.921 -22.507 -22.412 1.00 95.31 97 ILE A CA 1
ATOM 756 C C . ILE A 1 97 ? -13.573 -21.505 -21.452 1.00 95.31 97 ILE A C 1
ATOM 758 O O . ILE A 1 97 ? -13.602 -21.723 -20.247 1.00 95.31 97 ILE A O 1
ATOM 762 N N . ASP A 1 98 ? -14.120 -20.422 -21.985 1.00 93.62 98 ASP A N 1
ATOM 763 C CA . ASP A 1 98 ? -14.758 -19.319 -21.264 1.00 93.62 98 ASP A CA 1
ATOM 764 C C . ASP A 1 98 ? -16.259 -19.541 -20.987 1.00 93.62 98 ASP A C 1
ATOM 766 O O . ASP A 1 98 ? -16.924 -18.653 -20.464 1.00 93.62 98 ASP A O 1
ATOM 770 N N . LEU A 1 99 ? -16.809 -20.704 -21.352 1.00 86.62 99 LEU A N 1
ATOM 771 C CA . LEU A 1 99 ? -18.241 -21.030 -21.248 1.00 86.62 99 LEU A CA 1
ATOM 772 C C . LEU A 1 99 ? -18.584 -21.986 -20.092 1.00 86.62 99 LEU A C 1
ATOM 774 O O . LEU A 1 99 ? -19.655 -22.593 -20.111 1.00 86.62 99 LEU A O 1
ATOM 778 N N . ARG A 1 100 ? -17.672 -22.182 -19.135 1.00 62.28 100 ARG A N 1
ATOM 779 C CA . ARG A 1 100 ? -17.818 -23.196 -18.082 1.00 62.28 100 ARG A CA 1
ATOM 780 C C . ARG A 1 100 ? -18.358 -22.644 -16.770 1.00 62.28 100 ARG A C 1
ATOM 782 O O . ARG A 1 100 ? -17.960 -21.521 -16.399 1.00 62.28 100 ARG A O 1
#